Protein AF-A0A2A4YWQ2-F1 (afdb_monomer)

Foldseek 3Di:
DDPPPPFPKDKAKWKFKAWPVRDTDPPLTGNDLVSSVVVCCVPPPDDPPDDTDMDIDIDMDIDRPVCVVVPDPDD

Structure (mmCIF, N/CA/C/O backbone):
data_AF-A0A2A4YWQ2-F1
#
_entry.id   AF-A0A2A4YWQ2-F1
#
loop_
_atom_site.group_PDB
_atom_site.id
_atom_site.type_symbol
_atom_site.label_atom_id
_atom_site.label_alt_id
_atom_site.label_comp_id
_atom_site.label_asym_id
_atom_site.label_entity_id
_atom_site.label_seq_id
_atom_site.pdbx_PDB_ins_code
_atom_site.Cartn_x
_atom_site.Cartn_y
_atom_site.Cartn_z
_atom_site.occupancy
_atom_site.B_iso_or_equiv
_atom_site.auth_seq_id
_atom_site.auth_comp_id
_atom_site.auth_asym_id
_atom_site.auth_atom_id
_atom_site.pdbx_PDB_model_num
ATOM 1 N N . MET A 1 1 ? 31.842 -20.129 -24.011 1.00 44.09 1 MET A N 1
ATOM 2 C CA . MET A 1 1 ? 31.413 -19.635 -22.684 1.00 44.09 1 MET A CA 1
ATOM 3 C C . MET A 1 1 ? 30.092 -18.898 -22.845 1.00 44.09 1 MET A C 1
ATOM 5 O O . MET A 1 1 ? 30.066 -17.871 -23.509 1.00 44.09 1 MET A O 1
ATOM 9 N N . SER A 1 2 ? 28.992 -19.457 -22.333 1.00 46.66 2 SER A N 1
ATOM 10 C CA . SER A 1 2 ? 27.668 -18.827 -22.421 1.00 46.66 2 SER A CA 1
ATOM 11 C C . SER A 1 2 ? 27.633 -17.597 -21.509 1.00 46.66 2 SER A C 1
ATOM 13 O O . SER A 1 2 ? 27.848 -17.717 -20.301 1.00 46.66 2 SER A O 1
ATOM 15 N N . LYS A 1 3 ? 27.434 -16.403 -22.082 1.00 55.12 3 LYS A N 1
ATOM 16 C CA . LYS A 1 3 ? 27.267 -15.159 -21.320 1.00 55.12 3 LYS A CA 1
ATOM 17 C C . LYS A 1 3 ? 25.974 -15.279 -20.506 1.00 55.12 3 LYS A C 1
ATOM 19 O O . LYS A 1 3 ? 24.887 -15.183 -21.068 1.00 55.12 3 LYS A O 1
ATOM 24 N N . LYS A 1 4 ? 26.078 -15.481 -19.187 1.00 59.12 4 LYS A N 1
ATOM 25 C CA . LYS A 1 4 ? 24.936 -15.334 -18.270 1.00 59.12 4 LYS A CA 1
ATOM 26 C C . LYS A 1 4 ? 24.404 -13.906 -18.418 1.00 59.12 4 LYS A C 1
ATOM 28 O O . LYS A 1 4 ? 25.069 -12.958 -18.009 1.00 59.12 4 LYS A O 1
ATOM 33 N N . LYS A 1 5 ? 23.234 -13.757 -19.043 1.00 61.69 5 LYS A N 1
ATOM 34 C CA . LYS A 1 5 ? 22.512 -12.485 -19.168 1.00 61.69 5 LYS A CA 1
ATOM 35 C C . LYS A 1 5 ? 22.234 -11.992 -17.741 1.00 61.69 5 LYS A C 1
ATOM 37 O O . LYS A 1 5 ? 21.468 -12.625 -17.017 1.00 61.69 5 LYS A O 1
ATOM 42 N N . GLN A 1 6 ? 22.923 -10.942 -17.294 1.00 61.16 6 GLN A N 1
ATOM 43 C CA . GLN A 1 6 ? 22.653 -10.324 -15.994 1.00 61.16 6 GLN A CA 1
ATOM 44 C C . GLN A 1 6 ? 21.213 -9.803 -16.015 1.00 61.16 6 GLN A C 1
ATOM 46 O O . GLN A 1 6 ? 20.877 -8.938 -16.826 1.00 61.16 6 GLN A O 1
ATOM 51 N N . ARG A 1 7 ? 20.350 -10.356 -15.157 1.00 65.00 7 ARG A N 1
ATOM 52 C CA . ARG A 1 7 ? 19.005 -9.816 -14.951 1.00 65.00 7 ARG A CA 1
ATOM 53 C C . ARG A 1 7 ? 19.154 -8.431 -14.326 1.00 65.00 7 ARG A C 1
ATOM 55 O O . ARG A 1 7 ? 19.742 -8.302 -13.256 1.00 65.00 7 ARG A O 1
ATOM 62 N N . LYS A 1 8 ? 18.674 -7.402 -15.023 1.00 76.06 8 LYS A N 1
ATOM 63 C CA . LYS A 1 8 ? 18.616 -6.035 -14.512 1.00 76.06 8 LYS A CA 1
ATOM 64 C C . LYS A 1 8 ? 17.297 -5.912 -13.761 1.00 76.06 8 LYS A C 1
ATOM 66 O O . LYS A 1 8 ? 16.270 -5.633 -14.366 1.00 76.06 8 LYS A O 1
ATOM 71 N N . THR A 1 9 ? 17.323 -6.198 -12.467 1.00 79.94 9 THR A N 1
ATOM 72 C CA . THR A 1 9 ? 16.163 -6.031 -11.588 1.00 79.94 9 THR A CA 1
ATOM 73 C C . THR A 1 9 ? 16.279 -4.718 -10.829 1.00 79.94 9 THR A C 1
ATOM 75 O O . THR A 1 9 ? 17.325 -4.452 -10.237 1.00 79.94 9 THR A O 1
ATOM 78 N N . GLN A 1 10 ? 15.217 -3.915 -10.825 1.00 84.25 10 GLN A N 1
ATOM 79 C CA . GLN A 1 10 ? 15.100 -2.740 -9.963 1.00 84.25 10 GLN A CA 1
ATOM 80 C C . GLN A 1 10 ? 14.174 -3.065 -8.792 1.00 84.25 10 GLN A C 1
ATOM 82 O O . GLN A 1 10 ? 13.066 -3.552 -9.005 1.00 84.25 10 GLN A O 1
ATOM 87 N N . GLU A 1 11 ? 14.622 -2.791 -7.568 1.00 86.12 11 GLU A N 1
ATOM 88 C CA . GLU A 1 11 ? 13.788 -2.887 -6.370 1.00 86.12 11 GLU A CA 1
ATOM 89 C C . GLU A 1 11 ? 13.233 -1.509 -6.009 1.00 86.12 11 GLU A C 1
ATOM 91 O O . GLU A 1 11 ? 13.963 -0.518 -5.999 1.00 86.12 11 GLU A O 1
ATOM 96 N N . ILE A 1 12 ? 11.934 -1.449 -5.727 1.00 89.25 12 ILE A N 1
ATOM 97 C CA . ILE A 1 12 ? 11.217 -0.228 -5.367 1.00 89.25 12 ILE A CA 1
ATOM 98 C C . ILE A 1 12 ? 10.527 -0.464 -4.028 1.00 89.25 12 ILE A C 1
ATOM 100 O O . ILE A 1 12 ? 9.783 -1.437 -3.864 1.00 89.25 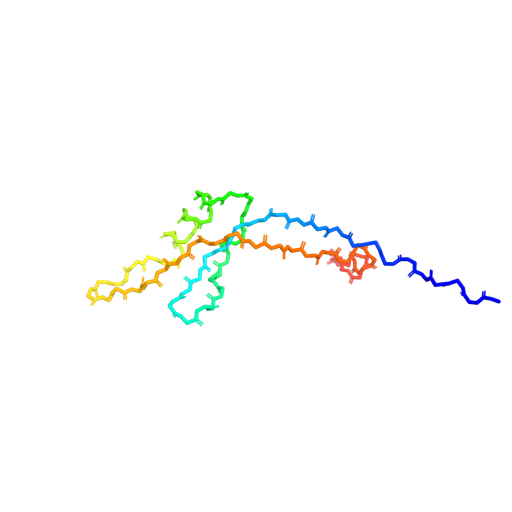12 ILE A O 1
ATOM 104 N N . GLU A 1 13 ? 10.772 0.429 -3.073 1.00 92.75 13 GLU A N 1
ATOM 105 C CA . GLU A 1 13 ? 10.018 0.476 -1.823 1.00 92.75 13 GLU A CA 1
ATOM 106 C C . GLU A 1 13 ? 8.683 1.186 -2.050 1.00 92.75 13 GLU A C 1
ATOM 108 O O . GLU A 1 13 ? 8.616 2.258 -2.655 1.00 92.75 13 GLU A O 1
ATOM 113 N N . ALA A 1 14 ? 7.605 0.562 -1.586 1.00 95.12 14 ALA A N 1
ATOM 114 C CA . ALA A 1 14 ? 6.248 1.059 -1.745 1.00 95.12 14 ALA A CA 1
ATOM 115 C C . ALA A 1 14 ? 5.391 0.662 -0.537 1.00 95.12 14 ALA A C 1
ATOM 117 O O . ALA A 1 14 ? 5.844 -0.010 0.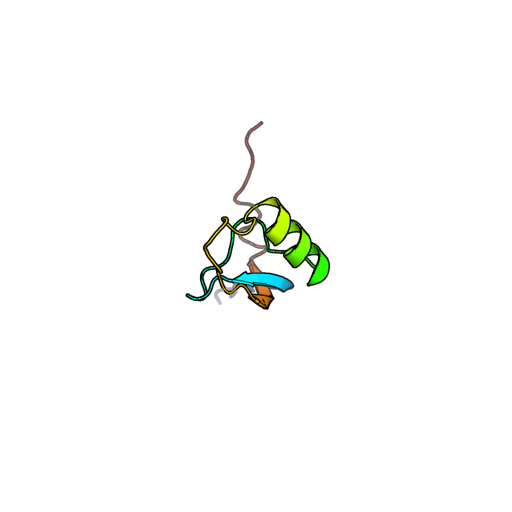385 1.00 95.12 14 ALA A O 1
ATOM 118 N N . TYR A 1 15 ? 4.129 1.067 -0.553 1.00 96.88 15 TYR A N 1
ATOM 119 C CA . TYR A 1 15 ? 3.117 0.721 0.433 1.00 96.88 15 TYR A CA 1
ATOM 120 C C . TYR A 1 15 ? 1.890 0.170 -0.273 1.00 96.88 15 TYR A C 1
ATOM 122 O O . TYR A 1 15 ? 1.514 0.672 -1.330 1.00 96.88 15 TYR A O 1
ATOM 130 N N . ALA A 1 16 ? 1.254 -0.834 0.325 1.00 96.44 16 ALA A N 1
ATOM 131 C CA . ALA A 1 16 ? -0.007 -1.389 -0.147 1.00 96.44 16 ALA A CA 1
ATOM 132 C C . ALA A 1 16 ? -0.966 -1.621 1.020 1.00 96.44 16 ALA A C 1
ATOM 134 O O . ALA A 1 16 ? -0.543 -1.854 2.158 1.00 96.4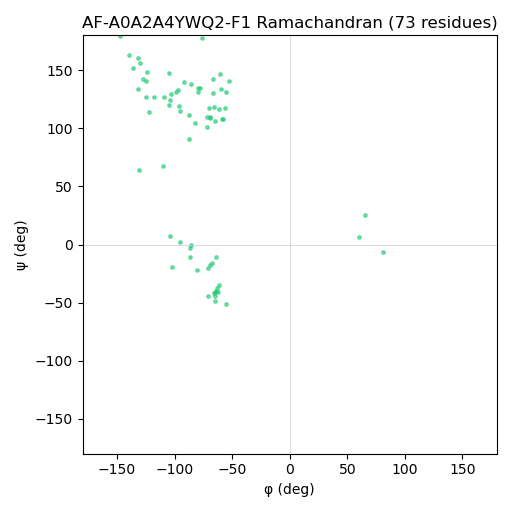4 16 ALA A O 1
ATOM 135 N N . ALA A 1 17 ? -2.263 -1.561 0.729 1.00 95.19 17 ALA A N 1
ATOM 136 C CA . ALA A 1 17 ? -3.299 -1.902 1.684 1.00 95.19 17 ALA A CA 1
ATOM 137 C C . ALA A 1 17 ? -3.673 -3.381 1.560 1.00 95.19 17 ALA A C 1
ATOM 139 O O . ALA A 1 17 ? -3.788 -3.918 0.458 1.00 95.19 17 ALA A O 1
ATOM 140 N N . PHE A 1 18 ? -3.894 -4.009 2.708 1.00 93.06 18 PHE A N 1
ATOM 141 C CA . PHE A 1 18 ? -4.242 -5.412 2.848 1.00 93.06 18 PHE A CA 1
ATOM 142 C C . PHE A 1 18 ? -5.539 -5.550 3.637 1.00 93.06 18 PHE A C 1
ATOM 144 O O . PHE A 1 18 ? -5.747 -4.820 4.612 1.00 93.06 18 PHE A O 1
ATOM 151 N N . ASP A 1 19 ? -6.392 -6.488 3.235 1.00 89.69 19 ASP A N 1
ATOM 152 C CA . ASP A 1 19 ? -7.552 -6.892 4.032 1.00 89.69 19 ASP A CA 1
ATOM 153 C C . ASP A 1 19 ? -7.153 -7.788 5.221 1.00 89.69 19 ASP A C 1
ATOM 155 O O . ASP A 1 19 ? -5.988 -8.153 5.408 1.00 89.69 19 ASP A O 1
ATOM 159 N N . GLY A 1 20 ? -8.134 -8.178 6.038 1.00 85.81 20 GLY A N 1
ATOM 160 C CA . GLY A 1 20 ? -7.914 -9.056 7.192 1.00 85.81 20 GLY A CA 1
ATOM 161 C C . GLY A 1 20 ? -7.418 -10.466 6.841 1.00 85.81 20 GLY A C 1
ATOM 162 O O . GLY A 1 20 ? -7.013 -11.204 7.736 1.00 85.81 20 GLY A O 1
ATOM 163 N N . ARG A 1 21 ? -7.434 -10.844 5.557 1.00 88.56 21 ARG A N 1
ATOM 164 C CA . ARG A 1 21 ? -6.933 -12.117 5.022 1.00 88.56 21 ARG A CA 1
ATOM 165 C C . ARG A 1 21 ? -5.584 -11.948 4.313 1.00 88.56 21 ARG A C 1
ATOM 167 O O . ARG A 1 21 ? -5.097 -12.908 3.723 1.00 88.56 21 ARG A O 1
ATOM 174 N N . SER A 1 22 ? -4.981 -10.761 4.391 1.00 88.75 22 SER A N 1
ATOM 175 C CA . SER A 1 22 ? -3.731 -10.397 3.722 1.00 88.75 22 SER A CA 1
ATOM 176 C C . SER A 1 22 ? -3.809 -10.381 2.190 1.00 88.75 22 SER A C 1
ATOM 178 O O . SER A 1 22 ? -2.782 -10.515 1.525 1.00 88.75 22 SER A O 1
ATOM 180 N N . ASN A 1 23 ? -4.992 -10.173 1.609 1.00 90.06 23 ASN A N 1
ATOM 181 C CA . ASN A 1 23 ? -5.112 -9.897 0.178 1.00 90.06 23 ASN A CA 1
ATOM 182 C C . ASN A 1 23 ? -4.743 -8.440 -0.101 1.00 90.06 23 ASN A C 1
ATOM 184 O O . ASN A 1 23 ? -5.224 -7.541 0.591 1.00 90.06 23 ASN A O 1
ATOM 188 N N . ILE A 1 24 ? -3.934 -8.203 -1.137 1.00 91.88 24 ILE A N 1
ATOM 189 C CA . ILE A 1 24 ? -3.638 -6.845 -1.608 1.00 91.88 24 ILE A CA 1
ATOM 190 C C . ILE A 1 24 ? -4.913 -6.235 -2.187 1.00 91.88 24 ILE A C 1
ATOM 192 O O . ILE A 1 24 ? -5.570 -6.826 -3.044 1.00 91.88 24 ILE A O 1
ATOM 196 N N . LEU A 1 25 ? -5.234 -5.025 -1.746 1.00 90.25 25 LEU A N 1
ATOM 197 C CA . LEU A 1 25 ? -6.386 -4.281 -2.225 1.00 90.25 25 LEU A CA 1
ATOM 198 C C . LEU A 1 25 ? -6.045 -3.488 -3.482 1.00 90.25 25 LEU A C 1
ATOM 200 O O . LEU A 1 25 ? -4.985 -2.859 -3.587 1.00 90.25 25 LEU A O 1
ATOM 204 N N . TYR A 1 26 ? -6.976 -3.514 -4.432 1.00 83.12 26 TYR A N 1
ATOM 205 C CA . TYR A 1 26 ? -6.803 -2.925 -5.753 1.00 83.12 26 TYR A CA 1
ATOM 206 C C . TYR A 1 26 ? -6.354 -1.457 -5.689 1.00 83.12 26 TYR A C 1
ATOM 208 O O . TYR A 1 26 ? -6.809 -0.684 -4.847 1.00 83.12 26 TYR A O 1
ATOM 216 N N . ALA A 1 27 ? -5.450 -1.088 -6.601 1.00 84.81 27 ALA A N 1
ATOM 217 C CA . ALA A 1 27 ? -4.906 0.260 -6.785 1.00 84.81 27 ALA A CA 1
ATOM 218 C C . ALA A 1 27 ? -4.156 0.884 -5.586 1.00 84.81 27 ALA A C 1
ATOM 220 O O . ALA A 1 27 ? -3.748 2.041 -5.671 1.00 84.81 27 ALA A O 1
ATOM 221 N N . THR A 1 28 ? -3.907 0.155 -4.495 1.00 93.06 28 THR A N 1
ATOM 222 C CA . THR A 1 28 ? -3.322 0.741 -3.269 1.00 93.06 28 THR A CA 1
ATOM 223 C C . THR A 1 28 ? -1.795 0.787 -3.241 1.00 93.06 28 THR A C 1
ATOM 225 O O . THR A 1 28 ? -1.235 1.353 -2.306 1.00 93.06 28 THR A O 1
ATOM 228 N N . ILE A 1 29 ? -1.113 0.251 -4.257 1.00 94.50 29 ILE A N 1
ATOM 229 C CA . ILE A 1 29 ? 0.349 0.313 -4.367 1.00 94.50 29 ILE A CA 1
ATOM 230 C C . ILE A 1 29 ? 0.776 1.762 -4.642 1.00 94.50 29 ILE A C 1
ATOM 232 O O . ILE A 1 29 ? 0.520 2.291 -5.726 1.00 94.50 29 ILE A O 1
ATOM 236 N N . LYS A 1 30 ? 1.409 2.415 -3.661 1.00 95.00 30 LYS A N 1
ATOM 237 C CA . LYS A 1 30 ? 1.857 3.819 -3.725 1.00 95.00 30 LYS A CA 1
ATOM 238 C C . LYS A 1 30 ? 3.231 3.997 -3.086 1.00 95.00 30 LYS A C 1
ATOM 240 O O . LYS A 1 30 ? 3.674 3.157 -2.314 1.00 95.00 30 LYS A O 1
ATOM 245 N N . SER A 1 31 ? 3.896 5.109 -3.383 1.00 94.56 31 SER A N 1
ATOM 246 C CA . SER A 1 31 ? 5.214 5.436 -2.819 1.00 94.56 31 SER A CA 1
ATOM 247 C C . SER A 1 31 ? 5.175 5.804 -1.331 1.00 94.56 31 SER A C 1
ATOM 249 O O . SER A 1 31 ? 6.197 5.699 -0.660 1.00 94.56 31 SER A O 1
ATOM 251 N N . SER A 1 32 ? 4.017 6.203 -0.793 1.00 96.50 32 SER A N 1
ATOM 252 C CA . SER A 1 32 ? 3.847 6.530 0.626 1.00 96.50 32 SER A CA 1
ATOM 253 C C . SER A 1 32 ? 2.651 5.821 1.255 1.00 96.50 32 SER A C 1
ATOM 255 O O . SER A 1 32 ? 1.684 5.439 0.582 1.00 96.50 32 SER A O 1
ATOM 257 N N . LYS A 1 33 ? 2.716 5.670 2.581 1.00 95.12 33 LYS A N 1
ATOM 258 C CA . LYS A 1 33 ? 1.658 5.068 3.393 1.00 95.12 33 LYS A CA 1
ATOM 259 C C . LYS A 1 33 ? 0.365 5.876 3.308 1.00 95.12 33 LYS A C 1
ATOM 261 O O . LY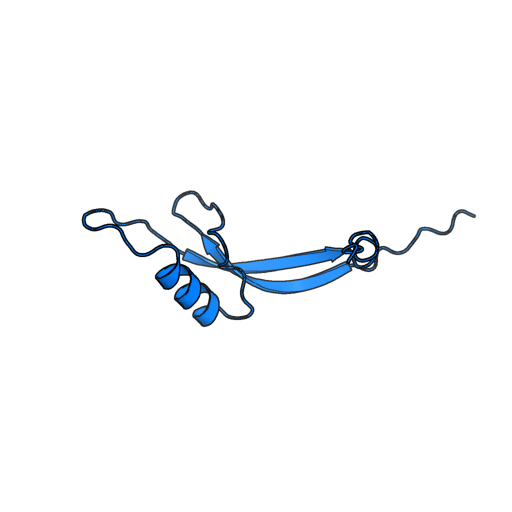S A 1 33 ? -0.712 5.298 3.194 1.00 95.12 33 LYS A O 1
ATOM 266 N N . GLU A 1 34 ? 0.478 7.199 3.327 1.00 95.62 34 GLU A N 1
ATOM 267 C CA . GLU A 1 34 ? -0.635 8.146 3.277 1.00 95.62 34 GLU A CA 1
ATOM 268 C C . GLU A 1 34 ? -1.361 8.046 1.934 1.00 95.62 34 GLU A C 1
ATOM 270 O O . GLU A 1 34 ? -2.571 7.842 1.907 1.00 95.62 34 GLU A O 1
ATOM 275 N N . ALA A 1 35 ? -0.621 8.055 0.820 1.00 94.50 35 ALA A N 1
ATOM 276 C CA . ALA A 1 35 ? -1.208 7.932 -0.512 1.00 94.50 35 ALA A CA 1
ATOM 277 C C . ALA A 1 35 ? -1.911 6.577 -0.711 1.00 94.50 35 ALA A C 1
ATOM 279 O O . ALA A 1 35 ? -2.966 6.496 -1.350 1.00 94.50 35 ALA A O 1
ATOM 280 N N . SER A 1 36 ? -1.341 5.504 -0.152 1.00 95.31 36 SER A N 1
ATOM 281 C CA . SER A 1 36 ? -1.961 4.176 -0.144 1.00 95.31 36 SER A CA 1
ATOM 282 C C . SER A 1 36 ? -3.260 4.171 0.676 1.00 95.31 36 SER A C 1
ATOM 284 O O . SER A 1 36 ? -4.286 3.688 0.194 1.00 95.31 36 SER A O 1
ATOM 286 N N . ALA A 1 37 ? -3.259 4.793 1.861 1.00 92.12 37 ALA A N 1
ATOM 287 C CA . ALA A 1 37 ? -4.441 4.937 2.712 1.00 92.12 37 ALA A CA 1
ATOM 288 C C . ALA A 1 37 ? -5.545 5.794 2.066 1.00 92.12 37 ALA A C 1
ATOM 290 O O . ALA A 1 37 ? -6.721 5.446 2.155 1.00 92.12 37 ALA A O 1
ATOM 291 N N . ASP A 1 38 ? -5.197 6.882 1.382 1.00 92.81 38 ASP A N 1
ATOM 292 C CA . ASP A 1 38 ? -6.168 7.723 0.674 1.00 92.81 38 ASP A CA 1
ATOM 293 C C . ASP A 1 38 ? -6.823 6.962 -0.481 1.00 92.81 38 ASP A C 1
ATOM 295 O O . ASP A 1 38 ? -8.040 7.012 -0.672 1.00 92.81 38 ASP A O 1
ATOM 299 N N . THR A 1 39 ? -6.025 6.180 -1.209 1.00 93.00 39 THR A N 1
ATOM 300 C CA . THR A 1 39 ? -6.523 5.326 -2.292 1.00 93.00 39 THR A CA 1
ATOM 301 C C . THR A 1 39 ? -7.430 4.219 -1.751 1.00 93.00 39 THR A C 1
ATOM 303 O O . THR A 1 39 ? -8.500 3.974 -2.307 1.00 93.00 39 THR A O 1
ATOM 306 N N . LEU A 1 40 ? -7.050 3.603 -0.627 1.00 91.06 40 LEU A N 1
ATOM 307 C CA . LEU A 1 40 ? -7.875 2.632 0.088 1.00 91.06 40 LEU A CA 1
ATOM 308 C C . LEU A 1 40 ? -9.246 3.220 0.435 1.00 91.06 40 LEU A C 1
ATOM 310 O O . LEU A 1 40 ? -10.256 2.613 0.098 1.00 91.06 40 LEU A O 1
ATOM 314 N N . ARG A 1 41 ? -9.293 4.409 1.052 1.00 88.19 41 ARG A N 1
ATOM 315 C CA . ARG A 1 41 ? -10.561 5.065 1.422 1.00 88.19 41 ARG A CA 1
ATOM 316 C C . ARG A 1 41 ? -11.432 5.377 0.207 1.00 88.19 41 ARG A C 1
ATOM 318 O O . ARG A 1 41 ? -12.651 5.302 0.306 1.00 88.19 41 ARG A O 1
ATOM 325 N N . LYS A 1 42 ? -10.814 5.723 -0.927 1.00 89.00 42 LYS A N 1
ATOM 326 C CA . LYS A 1 42 ? -11.524 6.056 -2.166 1.00 89.00 42 LYS A CA 1
ATOM 327 C C . LYS A 1 42 ? -12.170 4.836 -2.825 1.00 89.00 42 LYS A C 1
ATOM 329 O O . LYS A 1 42 ? -13.297 4.940 -3.296 1.00 89.00 42 LYS A O 1
ATOM 334 N N . PHE A 1 43 ? -11.455 3.714 -2.899 1.00 85.75 43 PHE A N 1
ATOM 335 C CA . PHE A 1 43 ? -11.892 2.542 -3.669 1.00 85.75 43 PHE A CA 1
ATOM 336 C C . PHE A 1 43 ? -12.469 1.406 -2.820 1.00 85.75 43 PHE A C 1
ATOM 338 O O . PHE A 1 43 ? -13.188 0.571 -3.353 1.00 85.75 43 PHE A O 1
ATOM 345 N N . ASN A 1 44 ? -12.186 1.377 -1.518 1.00 81.81 44 ASN A N 1
ATOM 346 C CA . ASN A 1 44 ? -12.744 0.416 -0.565 1.00 81.81 44 ASN A CA 1
ATOM 347 C C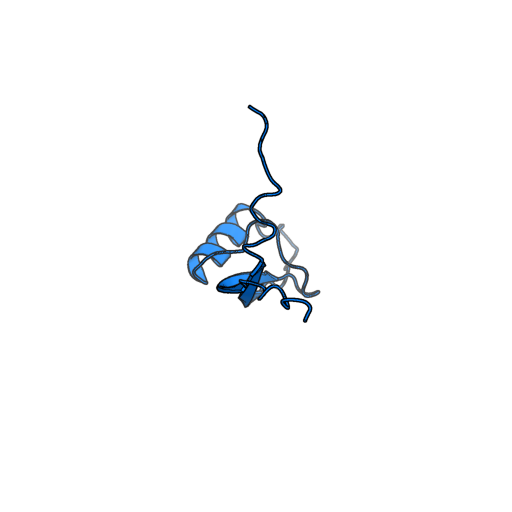 . ASN A 1 44 ? -13.276 1.151 0.678 1.00 81.81 44 ASN A C 1
ATOM 349 O O . ASN A 1 44 ? -12.734 0.984 1.777 1.00 81.81 44 ASN A O 1
ATOM 353 N N . PRO A 1 45 ? -14.303 2.008 0.525 1.00 79.38 45 PRO A N 1
ATOM 354 C CA . PRO A 1 45 ? -14.944 2.631 1.671 1.00 79.38 45 PRO A CA 1
ATOM 355 C C . PRO A 1 45 ? -15.554 1.554 2.588 1.00 79.38 45 PRO A C 1
ATOM 357 O O . PRO A 1 45 ? -16.008 0.514 2.101 1.00 79.38 45 PRO A O 1
ATOM 360 N N . PRO A 1 46 ? -15.572 1.775 3.913 1.00 74.31 46 PRO A N 1
ATOM 361 C CA . PRO A 1 46 ? -16.232 0.859 4.832 1.00 74.31 46 PRO A CA 1
ATOM 362 C C . PRO A 1 46 ? -17.722 0.755 4.489 1.00 74.31 46 PRO A C 1
ATOM 364 O O . PRO A 1 46 ? -18.390 1.765 4.272 1.00 74.31 46 PRO A O 1
ATOM 367 N N . VAL A 1 47 ? -18.235 -0.473 4.449 1.00 79.19 47 VAL A N 1
ATOM 368 C CA . VAL A 1 47 ? -19.670 -0.733 4.302 1.00 79.19 47 VAL A CA 1
ATOM 369 C C . VAL A 1 47 ? -20.325 -0.551 5.667 1.00 79.19 47 VAL A C 1
ATOM 371 O O . VAL A 1 47 ? -19.811 -1.033 6.677 1.00 79.19 47 VAL A O 1
ATOM 374 N N . GLU A 1 48 ? -21.453 0.152 5.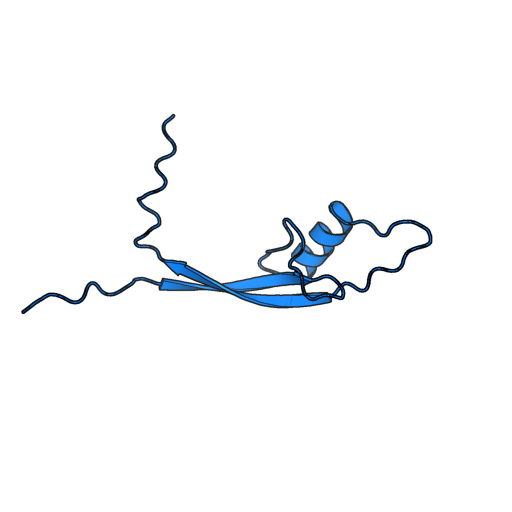710 1.00 81.25 48 GLU A N 1
ATOM 375 C CA . GLU A 1 48 ? -22.191 0.376 6.952 1.00 81.25 48 GLU A CA 1
ATOM 376 C C . GLU A 1 48 ? -22.534 -0.961 7.636 1.00 81.25 48 GLU A C 1
ATOM 378 O O . GLU A 1 48 ? -22.983 -1.909 6.995 1.00 81.25 48 GLU A O 1
ATOM 383 N N . GLY A 1 49 ? -22.254 -1.064 8.939 1.00 79.19 49 GLY A N 1
ATOM 384 C CA . GLY A 1 49 ? -22.444 -2.294 9.717 1.00 79.19 49 GLY A CA 1
ATOM 385 C C . GLY A 1 49 ? -21.330 -3.345 9.590 1.00 79.19 49 GLY A C 1
ATOM 386 O O . GLY A 1 49 ? -21.336 -4.308 10.354 1.00 79.19 49 GLY A O 1
ATOM 387 N N . TYR A 1 50 ? -20.344 -3.157 8.704 1.00 73.25 50 TYR A N 1
ATOM 388 C CA . TYR A 1 50 ? -19.233 -4.093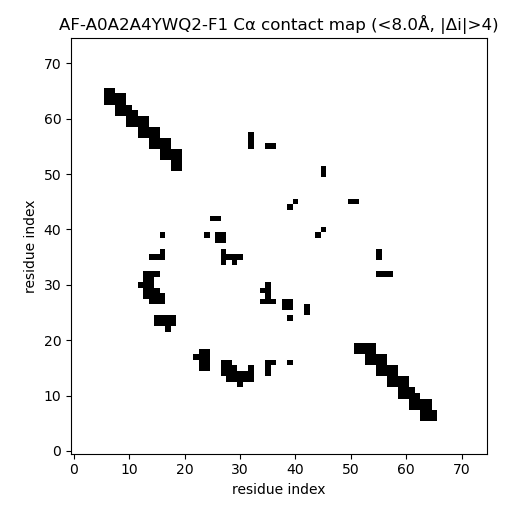 8.512 1.00 73.25 50 TYR A CA 1
ATOM 389 C C . TYR A 1 50 ? -17.878 -3.420 8.744 1.00 73.25 50 TYR A C 1
ATOM 391 O O . TYR A 1 50 ? -17.437 -2.569 7.971 1.00 73.25 50 TYR A O 1
ATOM 399 N N . SER A 1 51 ? -17.160 -3.846 9.787 1.00 70.38 51 SER A N 1
ATOM 400 C CA . SER A 1 51 ? -15.757 -3.472 9.957 1.00 70.38 51 SER A CA 1
ATOM 401 C C . SER A 1 51 ? -14.865 -4.461 9.207 1.00 70.38 51 SER A C 1
ATOM 403 O O . SER A 1 51 ? -14.726 -5.627 9.571 1.00 70.38 51 SER A O 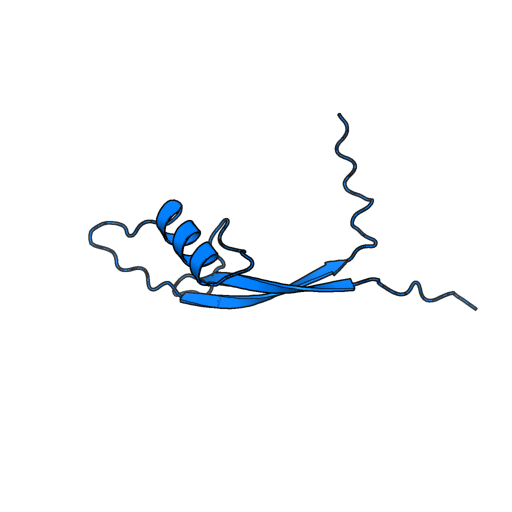1
ATOM 405 N N . TYR A 1 52 ? -14.231 -3.989 8.138 1.00 72.75 52 TYR A N 1
ATOM 406 C CA . TYR A 1 52 ? -13.127 -4.710 7.519 1.00 72.75 52 TYR A CA 1
ATOM 407 C C . TYR A 1 52 ? -11.822 -4.159 8.083 1.00 72.75 52 TYR A C 1
ATOM 409 O O . TYR A 1 52 ? -11.494 -2.985 7.915 1.00 72.75 52 TYR A O 1
ATOM 417 N N . ALA A 1 53 ? -11.087 -5.003 8.806 1.00 80.75 53 ALA A N 1
ATOM 418 C CA . ALA A 1 53 ? -9.777 -4.632 9.316 1.00 80.75 53 ALA A CA 1
ATOM 419 C C . ALA A 1 53 ? -8.805 -4.510 8.137 1.00 80.75 53 ALA A C 1
ATOM 421 O O . ALA A 1 53 ? -8.426 -5.513 7.534 1.00 80.75 53 ALA A O 1
ATOM 422 N N . PHE A 1 54 ? -8.406 -3.281 7.821 1.00 86.88 54 PHE A N 1
ATOM 423 C CA . PHE A 1 54 ? -7.398 -3.003 6.807 1.00 86.88 54 PHE A CA 1
ATOM 424 C C . PHE A 1 54 ? -6.077 -2.606 7.450 1.00 86.88 54 PHE A C 1
ATOM 426 O O . PHE A 1 54 ? -6.043 -1.963 8.502 1.00 86.88 54 PHE A O 1
ATOM 433 N N . LYS A 1 55 ? -4.974 -2.955 6.793 1.00 92.12 55 LYS A N 1
ATOM 434 C CA . LYS A 1 55 ? -3.631 -2.525 7.190 1.00 92.12 55 LYS A CA 1
ATOM 435 C C . LYS A 1 55 ? -2.888 -2.005 5.975 1.00 92.12 55 LYS A C 1
ATOM 437 O O . LYS A 1 55 ? -2.879 -2.658 4.941 1.00 92.12 55 LYS A O 1
ATOM 442 N N . VAL A 1 56 ? -2.236 -0.855 6.113 1.00 93.94 56 VAL A N 1
ATOM 443 C CA . VAL A 1 56 ? -1.274 -0.374 5.117 1.00 93.94 56 VAL A CA 1
ATOM 444 C C . VAL A 1 56 ? 0.118 -0.766 5.581 1.00 93.94 56 VAL A C 1
ATOM 446 O O . VAL A 1 56 ? 0.543 -0.356 6.667 1.00 93.94 56 VAL A O 1
ATOM 449 N N . LEU A 1 57 ? 0.804 -1.566 4.772 1.00 95.69 57 LEU A N 1
ATOM 450 C CA . LEU A 1 57 ? 2.115 -2.128 5.081 1.00 95.69 57 LEU A CA 1
ATOM 451 C C . LEU A 1 57 ? 3.120 -1.766 3.981 1.00 95.69 57 LEU A C 1
ATOM 453 O O . LEU A 1 57 ? 2.722 -1.637 2.818 1.00 95.69 57 LEU A O 1
ATOM 457 N N . PRO A 1 58 ? 4.409 -1.602 4.327 1.00 96.00 58 PRO A N 1
ATOM 458 C CA . PRO A 1 58 ? 5.455 -1.466 3.328 1.00 96.00 58 PRO A CA 1
ATOM 459 C C . PRO A 1 58 ? 5.610 -2.776 2.545 1.00 96.00 58 PRO A C 1
ATOM 461 O O . PRO A 1 58 ? 5.513 -3.868 3.105 1.00 96.00 58 PRO A O 1
ATOM 464 N N . ILE A 1 59 ? 5.871 -2.656 1.250 1.00 94.69 59 ILE A N 1
ATOM 465 C CA . ILE A 1 59 ? 6.157 -3.757 0.332 1.00 94.69 59 ILE A CA 1
ATOM 466 C C . ILE A 1 59 ? 7.400 -3.429 -0.495 1.00 94.69 59 ILE A C 1
ATOM 468 O O . ILE A 1 59 ? 7.774 -2.265 -0.654 1.00 94.69 59 ILE A O 1
ATOM 472 N N . ARG A 1 60 ? 8.016 -4.466 -1.061 1.00 94.19 60 ARG A N 1
ATOM 473 C CA . ARG A 1 60 ? 9.108 -4.331 -2.022 1.00 94.19 60 ARG A CA 1
ATOM 474 C C . ARG A 1 60 ? 8.684 -4.929 -3.352 1.00 94.19 60 ARG A C 1
ATOM 476 O O . ARG A 1 60 ? 8.239 -6.073 -3.399 1.00 94.19 60 ARG A O 1
ATOM 483 N N . ILE A 1 61 ? 8.807 -4.144 -4.414 1.00 88.88 61 ILE A N 1
ATOM 484 C CA . ILE A 1 61 ? 8.450 -4.546 -5.775 1.00 88.88 61 ILE A CA 1
ATOM 485 C C . ILE A 1 61 ? 9.741 -4.698 -6.563 1.00 88.88 61 ILE A C 1
ATOM 487 O O . ILE A 1 61 ? 10.545 -3.770 -6.603 1.00 88.88 61 ILE A O 1
ATOM 491 N N . SER A 1 62 ? 9.932 -5.854 -7.190 1.00 88.25 62 SER A N 1
ATOM 492 C CA . SER A 1 62 ? 11.055 -6.099 -8.092 1.00 88.25 62 SER A CA 1
ATOM 493 C C . SER A 1 62 ? 10.552 -6.074 -9.529 1.00 88.25 62 SER A C 1
ATOM 495 O O . SER A 1 62 ? 9.696 -6.875 -9.899 1.00 88.25 62 SER A O 1
ATOM 497 N N . VAL A 1 63 ? 11.083 -5.164 -10.340 1.00 83.75 63 VAL A N 1
ATOM 498 C CA . VAL A 1 63 ? 10.762 -5.053 -11.768 1.00 83.75 63 VAL A CA 1
ATOM 499 C C . VAL A 1 63 ? 11.924 -5.627 -12.573 1.00 83.75 63 VAL A C 1
ATOM 501 O O . VAL A 1 63 ? 13.063 -5.191 -12.398 1.00 83.75 63 VAL A O 1
ATOM 504 N N . ASP A 1 64 ? 11.658 -6.610 -13.439 1.00 83.75 64 ASP A N 1
ATOM 505 C CA . ASP A 1 64 ? 12.646 -7.081 -14.417 1.00 83.75 64 ASP A CA 1
ATOM 506 C C . ASP A 1 64 ? 12.639 -6.144 -15.625 1.00 83.75 64 ASP A C 1
ATOM 508 O O . ASP A 1 64 ? 11.745 -6.185 -16.469 1.00 83.75 64 ASP A O 1
ATOM 512 N N . LEU A 1 65 ? 13.664 -5.299 -15.712 1.00 77.06 65 LEU A N 1
ATOM 513 C CA . LEU A 1 65 ? 13.795 -4.303 -16.773 1.00 77.06 65 LEU A CA 1
ATOM 514 C C . LEU A 1 65 ? 14.032 -4.945 -18.148 1.00 77.06 65 LEU A C 1
ATOM 516 O O . LEU A 1 65 ? 13.871 -4.287 -19.168 1.00 77.06 65 LEU A O 1
ATOM 520 N N . ASN A 1 66 ? 14.405 -6.228 -18.207 1.00 73.81 66 ASN A N 1
ATOM 521 C CA . ASN A 1 66 ? 14.557 -6.923 -19.485 1.00 73.81 66 ASN A CA 1
ATOM 522 C C . ASN A 1 66 ? 13.223 -7.398 -20.073 1.00 73.81 66 ASN A C 1
ATOM 524 O O . ASN A 1 66 ? 13.168 -7.629 -21.275 1.00 73.81 66 ASN A O 1
ATOM 528 N N . ALA A 1 67 ? 12.182 -7.553 -19.248 1.00 65.94 67 ALA A N 1
ATOM 529 C CA . ALA A 1 67 ? 10.830 -7.905 -19.691 1.00 65.94 67 ALA A CA 1
ATOM 530 C C . ALA A 1 67 ? 10.008 -6.664 -20.086 1.00 65.94 67 ALA A C 1
ATOM 532 O O . ALA A 1 67 ? 8.939 -6.776 -20.675 1.00 65.94 67 ALA A O 1
ATOM 533 N N . GLN A 1 68 ? 10.514 -5.465 -19.785 1.00 57.47 68 GLN A N 1
ATOM 534 C CA . GLN A 1 68 ? 9.818 -4.203 -20.038 1.00 57.47 68 GLN A CA 1
ATOM 535 C C . GLN A 1 68 ? 9.702 -3.867 -21.538 1.00 57.47 68 GLN A C 1
ATOM 537 O O . GLN A 1 68 ? 8.853 -3.069 -21.912 1.00 57.47 68 GLN A O 1
ATOM 542 N N . HIS A 1 69 ? 10.515 -4.504 -22.390 1.00 54.78 69 HIS A N 1
ATOM 543 C CA . HIS A 1 69 ? 10.476 -4.363 -23.851 1.00 54.78 69 HIS A CA 1
ATOM 544 C C . HIS A 1 69 ? 9.468 -5.296 -24.552 1.00 54.78 69 HIS A C 1
ATOM 546 O O . HIS A 1 69 ? 9.385 -5.255 -25.771 1.00 54.78 69 HIS A O 1
ATOM 552 N N . GLU A 1 70 ? 8.729 -6.148 -23.830 1.00 54.25 70 GLU A N 1
ATOM 553 C CA . GLU A 1 70 ? 7.709 -7.034 -24.432 1.00 54.25 70 GLU A CA 1
ATOM 554 C C . GLU A 1 70 ? 6.287 -6.449 -24.372 1.00 54.25 70 GLU A C 1
ATOM 556 O O . GLU A 1 70 ? 5.336 -7.094 -24.804 1.00 54.25 70 GLU A O 1
ATOM 561 N N . ILE A 1 71 ? 6.125 -5.228 -23.851 1.00 52.53 71 ILE A N 1
ATOM 562 C CA . ILE A 1 71 ? 4.845 -4.511 -23.832 1.00 52.53 71 ILE A CA 1
ATOM 563 C C . ILE A 1 71 ? 4.945 -3.335 -24.807 1.00 52.53 71 ILE A C 1
ATOM 565 O O . ILE A 1 71 ? 4.974 -2.173 -24.402 1.00 52.53 71 ILE A O 1
ATOM 569 N N . ASP A 1 72 ? 5.044 -3.648 -26.097 1.00 50.28 72 ASP A N 1
ATOM 570 C CA . ASP A 1 72 ? 4.711 -2.683 -27.139 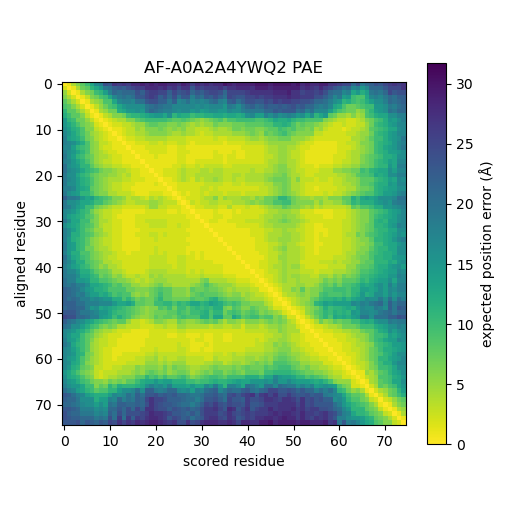1.00 50.28 72 ASP A CA 1
ATOM 571 C C . ASP A 1 72 ? 3.185 -2.541 -27.131 1.00 50.28 72 ASP A C 1
ATOM 573 O O . ASP A 1 72 ? 2.447 -3.474 -27.449 1.00 50.28 72 ASP A O 1
ATOM 577 N N . PHE A 1 73 ? 2.699 -1.385 -26.687 1.00 57.44 73 PHE A N 1
ATOM 578 C CA . PHE A 1 73 ? 1.326 -0.993 -26.966 1.00 57.44 73 PHE A CA 1
ATOM 579 C C . PHE A 1 73 ? 1.291 -0.647 -28.455 1.00 57.44 73 PHE A C 1
ATOM 581 O O . PHE A 1 73 ? 1.780 0.411 -28.842 1.00 57.44 73 PHE A O 1
ATOM 588 N N . GLU A 1 74 ? 0.797 -1.565 -29.286 1.00 49.16 74 GLU A N 1
ATOM 589 C CA . GLU A 1 74 ? 0.420 -1.229 -30.659 1.00 49.16 74 GLU A CA 1
ATOM 590 C C . GLU A 1 74 ? -0.604 -0.078 -30.593 1.00 49.16 74 GLU A C 1
ATOM 592 O O . GLU A 1 74 ? -1.650 -0.220 -29.952 1.00 49.16 74 GLU A O 1
ATOM 597 N N . GLU A 1 75 ? -0.242 1.078 -31.165 1.00 45.97 75 GLU A N 1
ATOM 598 C CA . GLU A 1 75 ? -1.137 2.231 -31.378 1.00 45.97 75 GLU A CA 1
ATOM 599 C C . GLU A 1 75 ? -2.217 1.932 -32.424 1.00 45.97 75 GLU A C 1
ATOM 601 O O . GLU A 1 75 ? -1.896 1.300 -33.459 1.00 45.97 75 GLU A O 1
#

pLDDT: mean 80.88, std 15.18, range [44.09, 96.88]

Solvent-accessible surface area (backbone atoms only — not comparable to full-atom values): 4743 Å² total; per-residue (Å²): 134,86,80,78,79,78,81,53,65,48,79,42,76,30,12,32,29,24,43,82,84,68,46,80,44,85,86,6,73,27,82,37,62,64,61,10,50,54,40,38,53,71,77,59,57,80,52,90,98,48,89,75,59,68,48,77,42,82,44,78,47,77,45,58,61,76,62,61,77,75,68,75,78,83,127

Secondary structure (DSSP, 8-state):
--------EEEEEEEEEE-TT-PBPTT--BSSHHHHHHHHHHHSPPPTT-----EEEEEEEEEETTTGGG-----

Radius of gyration: 17.38 Å; Cα contacts (8 Å, |Δi|>4): 108; chains: 1; bounding box: 54×28×41 Å

Mean predicted aligned error: 9.01 Å

Sequence (75 aa):
MSKKKQRKTQEIEAYAAFDGRSNILYATIKSSKEASADTLRKFNPPVEGYSYAFKVLPIRISVDLNAQHEIDFEE

Nearest PDB structures (foldseek):
  8pw4-assembly2_B  TM=3.930E-01  e=1.252E+00  Salasvirus phi29
  5e3p-assembly1_A  TM=3.662E-01  e=7.423E-01  Corynebacterium glutamicum ATCC 13032
  1ywl-assembly1_A  TM=3.107E-01  e=1.736E+00  Enterococcus faecalis
  4les-assembly1_A  TM=2.534E-01  e=1.427E+00  Bacillus anthracis